Protein AF-0000000087084038 (afdb_homodimer)

pLDDT: mean 82.34, std 17.66, range [23.67, 96.62]

InterPro domains:
  IPR044835 Auxin response factor [PTHR31384] (13-79)
  IPR053793 PB1-like domain [PS51745] (11-79)

Nearest PDB structures (foldseek):
  4chk-assembly1_A  TM=6.988E-01  e=1.858E-04  Arabidopsis thaliana
  4chk-assembly6_B-4  TM=7.028E-01  e=2.473E-04  Arabidopsis thaliana
  1hbx-assembly1_A  TM=2.442E-01  e=6.371E+00  Homo sapiens
  4chk-assembly1_A  TM=7.014E-01  e=2.018E-04  Arabidopsis thaliana
  4chk-assembly6_B-4  TM=7.055E-01  e=3.119E-04  Arabidopsis thaliana

Radius of gyration: 18.16 Å; Cα contacts (8 Å, |Δi|>4): 209; chains: 2; bounding box: 24×53×46 Å

Organism: Hibiscus syriacus (NCBI:txid106335)

Foldseek 3Di:
DPPPQPPPPPPPDGDDDDDDDDDDDDDPVVDPDLVRVVQVVCVVVVNPPNQPPVPPDPDFDWDQDPVRDIGGRPPPVVD/DPVPQPPPPPPVDGDDDDDDDDDDDDDCVVDPDLVRVVQVVCVVVVNPPNQPPVPPDPDFDWDQDPVRDIGGRPPPVVD

Structure (mmCIF, N/CA/C/O backbone):
data_AF-0000000087084038-model_v1
#
loop_
_entity.id
_entity.type
_entity.pdbx_description
1 polymer 'PB1 domain-containing protein'
#
loop_
_atom_site.group_PDB
_atom_site.id
_atom_site.type_symbol
_atom_site.label_atom_id
_atom_site.label_alt_id
_atom_site.label_comp_id
_atom_site.label_asym_id
_atom_site.label_entity_id
_atom_site.label_seq_id
_atom_site.pdbx_PDB_ins_code
_atom_site.Cartn_x
_atom_site.Cartn_y
_atom_site.Cartn_z
_atom_site.occupancy
_atom_site.B_iso_or_equiv
_atom_site.auth_seq_id
_atom_site.auth_comp_id
_atom_site.auth_asym_id
_atom_site.auth_atom_id
_atom_site.pdbx_PDB_model_num
ATOM 1 N N . MET A 1 1 ? 9.117 -12.109 13.828 1 23.67 1 MET A N 1
ATOM 2 C CA . MET A 1 1 ? 8.828 -12.922 12.648 1 23.67 1 MET A CA 1
ATOM 3 C C . MET A 1 1 ? 8.711 -12.039 11.406 1 2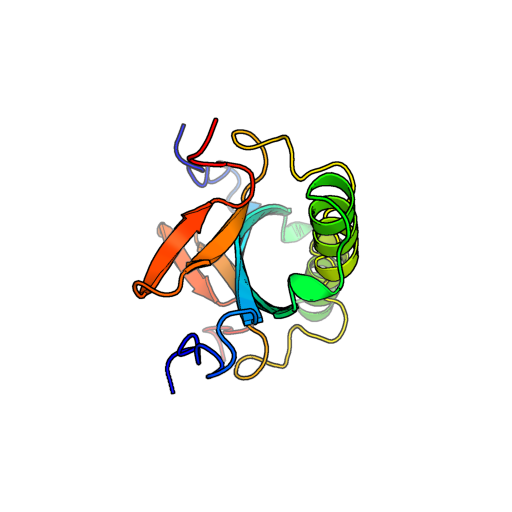3.67 1 MET A C 1
ATOM 5 O O . MET A 1 1 ? 7.914 -11.102 11.375 1 23.67 1 MET A O 1
ATOM 9 N N . ASP A 1 2 ? 9.773 -11.719 10.68 1 33.31 2 ASP A N 1
ATOM 10 C CA . ASP A 1 2 ? 9.898 -10.961 9.445 1 33.31 2 ASP A CA 1
ATOM 11 C C . ASP A 1 2 ? 8.82 -11.359 8.438 1 33.31 2 ASP A C 1
ATOM 13 O O . ASP A 1 2 ? 8.336 -12.492 8.461 1 33.31 2 ASP A O 1
ATOM 17 N N . PRO A 1 3 ? 7.922 -10.609 7.988 1 42.59 3 PRO A N 1
ATOM 18 C CA . PRO A 1 3 ? 6.984 -11.195 7.027 1 42.59 3 PRO A CA 1
ATOM 19 C C . PRO A 1 3 ? 7.625 -12.266 6.152 1 42.59 3 PRO A C 1
ATOM 21 O O . PRO A 1 3 ? 8.383 -11.953 5.234 1 42.59 3 PRO A O 1
ATOM 24 N N . THR A 1 4 ? 8.164 -13.328 6.73 1 39.97 4 THR A N 1
ATOM 25 C CA . THR A 1 4 ? 8.805 -14.508 6.168 1 39.97 4 THR A CA 1
ATOM 26 C C . THR A 1 4 ? 7.891 -15.188 5.148 1 39.97 4 THR A C 1
ATOM 28 O O . THR A 1 4 ? 6.719 -15.438 5.43 1 39.97 4 THR A O 1
ATOM 31 N N . ALA A 1 5 ? 8.07 -14.812 3.92 1 48.22 5 ALA A N 1
ATOM 32 C CA . ALA A 1 5 ? 7.48 -15.516 2.785 1 48.22 5 ALA A CA 1
ATOM 33 C C . ALA A 1 5 ? 7.379 -17.016 3.061 1 48.22 5 ALA A C 1
ATOM 35 O O . ALA A 1 5 ? 8.391 -17.719 3.088 1 48.22 5 ALA A O 1
ATOM 36 N N . THR A 1 6 ? 6.57 -17.422 4.023 1 47.94 6 THR A N 1
ATOM 37 C CA . THR A 1 6 ? 6.387 -18.859 4.184 1 47.94 6 THR A CA 1
ATOM 38 C C . THR A 1 6 ? 5.973 -19.5 2.863 1 47.94 6 THR A C 1
ATOM 40 O O . THR A 1 6 ? 4.949 -19.141 2.281 1 47.94 6 THR A O 1
ATOM 43 N N . ILE A 1 7 ? 6.891 -19.828 2.125 1 51.56 7 ILE A N 1
ATOM 44 C CA . ILE A 1 7 ? 6.66 -20.609 0.913 1 51.56 7 ILE A CA 1
ATOM 45 C C . ILE A 1 7 ? 5.906 -21.891 1.259 1 51.56 7 ILE A C 1
ATOM 47 O O . ILE A 1 7 ? 6.309 -22.625 2.158 1 51.56 7 ILE A O 1
ATOM 51 N N . SER A 1 8 ? 4.648 -21.812 1.032 1 56.44 8 SER A N 1
ATOM 52 C CA . SER A 1 8 ? 3.861 -23.031 1.174 1 56.44 8 SER A CA 1
ATOM 53 C C . SER A 1 8 ? 4.547 -24.219 0.495 1 56.44 8 SER A C 1
ATOM 55 O O . SER A 1 8 ? 5.273 -24.031 -0.487 1 56.44 8 SER A O 1
ATOM 57 N N . GLU A 1 9 ? 4.551 -25.375 1.167 1 60.34 9 GLU A N 1
ATOM 58 C CA . GLU A 1 9 ? 5.07 -26.672 0.72 1 60.34 9 GLU A CA 1
ATOM 59 C C . GLU A 1 9 ? 4.504 -27.047 -0.646 1 60.34 9 GLU A C 1
ATOM 61 O O . 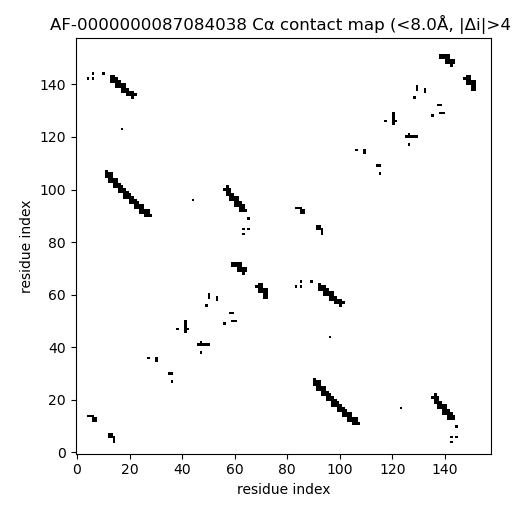GLU A 1 9 ? 5.148 -27.766 -1.414 1 60.34 9 GLU A O 1
ATOM 66 N N . ASN A 1 10 ? 3.281 -26.531 -0.833 1 69.88 10 ASN A N 1
ATOM 67 C CA . ASN A 1 10 ? 2.764 -26.828 -2.166 1 69.88 10 ASN A CA 1
ATOM 68 C C . ASN A 1 10 ? 3.443 -25.969 -3.23 1 69.88 10 ASN A C 1
ATOM 70 O O . ASN A 1 10 ? 3.525 -24.75 -3.092 1 69.88 10 ASN A O 1
ATOM 74 N N . ALA A 1 11 ? 4.059 -26.625 -4.102 1 79.12 11 ALA A N 1
ATOM 75 C CA . ALA A 1 11 ? 4.875 -26.031 -5.156 1 79.12 11 ALA A CA 1
ATOM 76 C C . ALA A 1 11 ? 4.051 -25.094 -6.027 1 79.12 11 ALA A C 1
ATOM 78 O O . ALA A 1 11 ? 4.594 -24.375 -6.875 1 79.12 11 ALA A O 1
ATOM 79 N N . ASN A 1 12 ? 2.721 -25.047 -5.637 1 89.62 12 ASN A N 1
ATOM 80 C CA . ASN A 1 12 ? 1.906 -24.219 -6.516 1 89.62 12 ASN A CA 1
ATOM 81 C C . ASN A 1 12 ? 1.435 -22.953 -5.809 1 89.62 12 ASN A C 1
ATOM 83 O O . ASN A 1 12 ? 0.702 -22.141 -6.391 1 89.62 12 ASN A O 1
ATOM 87 N N . ILE A 1 13 ? 1.735 -22.891 -4.562 1 93 13 ILE A N 1
ATOM 88 C CA . ILE A 1 13 ? 1.345 -21.703 -3.801 1 93 13 ILE A CA 1
ATOM 89 C C . ILE A 1 13 ? 2.473 -20.672 -3.824 1 93 13 ILE A C 1
ATOM 91 O O . ILE A 1 13 ? 3.613 -20.984 -3.477 1 93 13 ILE A O 1
ATOM 95 N N . TYR A 1 14 ? 2.111 -19.453 -4.305 1 92.31 14 TYR A N 1
ATOM 96 C CA . TYR A 1 14 ? 3.062 -18.359 -4.375 1 92.31 14 TYR A CA 1
ATOM 97 C C . TYR A 1 14 ? 2.637 -17.219 -3.459 1 92.31 14 TYR A C 1
ATOM 99 O O . TYR A 1 14 ? 1.447 -16.906 -3.357 1 92.31 14 TYR A O 1
ATOM 107 N N . GLN A 1 15 ? 3.643 -16.688 -2.709 1 94.81 15 GLN A N 1
ATOM 108 C CA . GLN A 1 15 ? 3.416 -15.461 -1.941 1 94.81 15 GLN A CA 1
ATOM 109 C C . GLN A 1 15 ? 3.611 -14.227 -2.809 1 94.81 15 GLN A C 1
ATOM 111 O O . GLN A 1 15 ? 4.703 -13.992 -3.332 1 94.81 15 GLN A O 1
ATOM 116 N N . VAL A 1 16 ? 2.545 -13.469 -2.965 1 95.19 16 VAL A N 1
ATOM 117 C CA . VAL A 1 16 ? 2.564 -12.25 -3.768 1 95.19 16 VAL A CA 1
ATOM 118 C C . VAL A 1 16 ? 2.488 -11.023 -2.854 1 95.19 16 VAL A C 1
ATOM 120 O O . VAL A 1 16 ? 1.711 -11.008 -1.896 1 95.19 16 VAL A O 1
ATOM 123 N N . TYR A 1 17 ? 3.33 -10.047 -3.117 1 95.25 17 TYR A N 1
ATOM 124 C CA . TYR A 1 17 ? 3.361 -8.828 -2.312 1 95.25 17 TYR A CA 1
ATOM 125 C C . TYR A 1 17 ? 3.16 -7.594 -3.182 1 95.25 17 TYR A C 1
ATOM 127 O O . TYR A 1 17 ? 3.721 -7.5 -4.277 1 95.25 17 TYR A O 1
ATOM 135 N N . LYS A 1 18 ? 2.357 -6.785 -2.756 1 93.81 18 LYS A N 1
ATOM 136 C CA . LYS A 1 18 ? 2.336 -5.418 -3.262 1 93.81 18 LYS A CA 1
ATOM 137 C C . LYS A 1 18 ? 3.262 -4.516 -2.449 1 93.81 18 LYS A C 1
ATOM 139 O O . LYS A 1 18 ? 3.002 -4.25 -1.273 1 93.81 18 LYS A O 1
ATOM 144 N N . ARG A 1 19 ? 4.332 -4.082 -3.068 1 93.5 19 ARG A N 1
ATOM 145 C CA . ARG A 1 19 ? 5.348 -3.289 -2.381 1 93.5 19 ARG A CA 1
ATOM 146 C C . ARG A 1 19 ? 5.5 -1.915 -3.027 1 93.5 19 ARG A C 1
ATOM 148 O O . ARG A 1 19 ? 5.414 -1.785 -4.25 1 93.5 19 ARG A O 1
ATOM 155 N N . GLY A 1 20 ? 5.781 -0.994 -2.168 1 92.69 20 GLY A N 1
ATOM 156 C CA . GLY A 1 20 ? 6.012 0.352 -2.668 1 92.69 20 GLY A CA 1
ATOM 157 C C . GLY A 1 20 ? 5.473 1.432 -1.749 1 92.69 20 GLY A C 1
ATOM 158 O O . GLY A 1 20 ? 5.316 1.209 -0.547 1 92.69 20 GLY A O 1
ATOM 159 N N . ALA A 1 21 ? 5.422 2.557 -2.25 1 93.44 21 ALA A N 1
ATOM 160 C CA . ALA A 1 21 ? 4.945 3.707 -1.486 1 93.44 21 ALA A CA 1
ATOM 161 C C . ALA A 1 21 ? 4.066 4.609 -2.346 1 93.44 21 ALA A C 1
ATOM 163 O O . ALA A 1 21 ? 4.359 4.836 -3.521 1 93.44 21 ALA A O 1
ATOM 164 N N . VAL A 1 22 ? 3.035 4.91 -1.788 1 92.62 22 VAL A N 1
ATOM 165 C CA . VAL A 1 22 ? 2.168 5.926 -2.375 1 92.62 22 VAL A CA 1
ATOM 166 C C . VAL A 1 22 ? 2.248 7.211 -1.552 1 92.62 22 VAL A C 1
ATOM 168 O O . VAL A 1 22 ? 2.146 7.176 -0.323 1 92.62 22 VAL A O 1
ATOM 171 N N . GLY A 1 23 ? 2.408 8.25 -2.303 1 93.12 23 GLY A N 1
ATOM 172 C CA . GLY A 1 23 ? 2.59 9.523 -1.63 1 93.12 23 GLY A CA 1
ATOM 173 C C . GLY A 1 23 ? 1.475 10.516 -1.917 1 93.12 23 GLY A C 1
ATOM 174 O O . GLY A 1 23 ? 0.84 10.453 -2.973 1 93.12 23 GLY A O 1
ATOM 175 N N . ARG A 1 24 ? 1.199 11.461 -0.938 1 95.25 24 ARG A N 1
ATOM 176 C CA . ARG A 1 24 ? 0.27 12.586 -1.048 1 95.25 24 ARG A CA 1
ATOM 177 C C . ARG A 1 24 ? 0.811 13.82 -0.335 1 95.25 24 ARG A C 1
ATOM 179 O O . ARG A 1 24 ? 1.471 13.703 0.7 1 95.25 24 ARG A O 1
ATOM 186 N N . SER A 1 25 ? 0.54 14.875 -0.947 1 94.69 25 SER A N 1
ATOM 187 C CA . SER A 1 25 ? 0.854 16.141 -0.295 1 94.69 25 SER A CA 1
ATOM 188 C C . SER A 1 25 ? -0.311 16.625 0.56 1 94.69 25 SER A C 1
ATOM 190 O O . SER A 1 25 ? -1.467 16.562 0.134 1 94.69 25 SER A O 1
ATOM 192 N N . ILE A 1 26 ? 0.033 17.094 1.761 1 95.06 26 ILE A N 1
ATOM 193 C CA . ILE A 1 26 ? -0.997 17.547 2.691 1 95.06 26 ILE A CA 1
ATOM 194 C C . ILE A 1 26 ? -0.668 18.953 3.182 1 95.06 26 ILE A C 1
ATOM 196 O O . ILE A 1 26 ? 0.471 19.25 3.557 1 95.06 26 ILE A O 1
ATOM 200 N N . ASP A 1 27 ? -1.563 19.766 3.078 1 94 27 ASP A N 1
ATOM 201 C CA . ASP A 1 27 ? -1.51 21.078 3.736 1 94 27 ASP A CA 1
ATOM 202 C C . ASP A 1 27 ? -2.123 21 5.133 1 94 27 ASP A C 1
ATOM 204 O O . ASP A 1 27 ? -3.346 20.938 5.277 1 94 27 ASP A O 1
ATOM 208 N N . ILE A 1 28 ? -1.303 21.141 6.117 1 91.62 28 ILE A N 1
ATOM 209 C CA . ILE A 1 28 ? -1.754 20.844 7.473 1 91.62 28 ILE A CA 1
ATOM 210 C C . ILE A 1 28 ? -2.611 22 7.992 1 91.62 28 ILE A C 1
ATOM 212 O O . ILE A 1 28 ? -3.311 21.859 9 1 91.62 28 ILE A O 1
ATOM 216 N N . THR A 1 29 ? -2.518 23.172 7.371 1 93.62 29 THR A N 1
ATOM 217 C CA . THR A 1 29 ? -3.303 24.328 7.816 1 93.62 29 THR A CA 1
ATOM 218 C C . THR A 1 29 ? -4.781 24.125 7.496 1 93.62 29 THR A C 1
ATOM 220 O O . THR A 1 29 ? -5.637 24.859 7.992 1 93.62 29 THR A O 1
ATOM 223 N N . ARG A 1 30 ? -5.074 23.203 6.758 1 95.62 30 ARG A N 1
ATOM 224 C CA . ARG A 1 30 ? -6.457 22.938 6.379 1 95.62 30 ARG A CA 1
ATOM 225 C C . ARG A 1 30 ? -7.203 22.234 7.512 1 95.62 30 ARG A C 1
ATOM 227 O O . ARG A 1 30 ? -8.43 22.078 7.457 1 95.62 30 ARG A O 1
ATOM 234 N N . TYR A 1 31 ? -6.516 21.797 8.461 1 94.62 31 TYR A N 1
ATOM 235 C CA . TYR A 1 31 ? -7.113 21.016 9.539 1 94.62 31 TYR A CA 1
ATOM 236 C C . TYR A 1 31 ? -7.121 21.797 10.844 1 94.62 31 TYR A C 1
ATOM 238 O O . TYR A 1 31 ? -6.145 22.469 11.18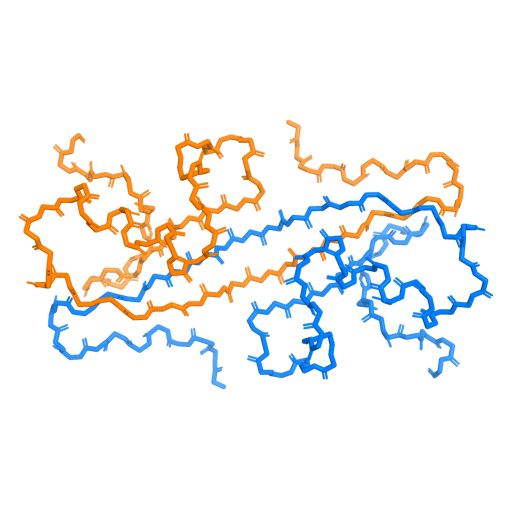 1 94.62 31 TYR A O 1
ATOM 246 N N . SER A 1 32 ? -8.211 21.578 11.531 1 94.88 32 SER A N 1
ATOM 247 C CA . SER A 1 32 ? -8.359 22.266 12.805 1 94.88 32 SER A CA 1
ATOM 248 C C . SER A 1 32 ? -7.699 21.484 13.938 1 94.88 32 SER A C 1
ATOM 250 O O . SER A 1 32 ? -7.355 22.062 14.977 1 94.88 32 SER A O 1
ATOM 252 N N . CYS A 1 33 ? -7.699 20.234 13.812 1 92 33 CYS A N 1
ATOM 253 C CA . CYS A 1 33 ? -7.055 19.375 14.797 1 92 33 CYS A CA 1
ATOM 254 C C . CYS A 1 33 ? -6.477 18.125 14.133 1 92 33 CYS A C 1
ATOM 256 O O . CYS A 1 33 ? -6.715 17.875 12.953 1 92 33 CYS A O 1
ATOM 258 N N . TYR A 1 34 ? -5.801 17.328 14.914 1 90.19 34 TYR A N 1
ATOM 259 C CA . TYR A 1 34 ? -5.07 16.156 14.445 1 90.19 34 TYR A CA 1
ATOM 260 C C . TYR A 1 34 ? -6.027 15.047 14.047 1 90.19 34 TYR A C 1
ATOM 262 O O . TYR A 1 34 ? -5.773 14.312 13.094 1 90.19 34 TYR A O 1
ATOM 270 N N . ASP A 1 35 ? -7.129 15.039 14.859 1 89.06 35 ASP A N 1
ATOM 271 C CA . ASP A 1 35 ? -8.125 14.023 14.539 1 89.06 35 ASP A CA 1
ATOM 272 C C . ASP A 1 35 ? -8.648 14.195 13.117 1 89.06 35 ASP A C 1
ATOM 274 O O . ASP A 1 35 ? -8.805 13.219 12.383 1 89.06 35 ASP A O 1
ATOM 278 N N . GLU A 1 36 ? -8.898 15.375 12.766 1 93.69 36 GLU A N 1
ATOM 279 C CA . GLU A 1 36 ? -9.359 15.688 11.422 1 93.69 36 GLU A CA 1
ATOM 280 C C . GLU A 1 36 ? -8.312 15.312 10.375 1 93.69 36 GLU A C 1
ATOM 282 O O . GLU A 1 36 ? -8.648 14.758 9.328 1 93.69 36 GLU A O 1
ATOM 287 N N . LEU A 1 37 ? -7.078 15.57 10.641 1 93.56 37 LEU A N 1
ATOM 288 C CA . LEU A 1 37 ? -5.969 15.227 9.75 1 93.56 37 LEU A CA 1
ATOM 289 C C . LEU A 1 37 ? -5.898 13.719 9.531 1 93.56 37 LEU A C 1
ATOM 291 O O . LEU A 1 37 ? -5.863 13.258 8.391 1 93.56 37 LEU A O 1
ATOM 295 N N . GLU A 1 38 ? -5.965 12.984 10.555 1 91.62 38 GLU A N 1
ATOM 296 C CA . GLU A 1 38 ? -5.879 11.531 10.477 1 91.62 38 GLU A CA 1
ATOM 297 C C . GLU A 1 38 ? -7.027 10.953 9.648 1 91.62 38 GLU A C 1
ATOM 299 O O . GLU A 1 38 ? -6.828 10.031 8.859 1 91.62 38 GLU A O 1
ATOM 304 N N . GLN A 1 39 ? -8.203 11.5 10 1 94.25 39 GLN A N 1
ATOM 305 C CA . GLN A 1 39 ? -9.367 11.023 9.266 1 94.25 39 GLN A CA 1
ATOM 306 C C . GLN A 1 39 ? -9.219 11.297 7.77 1 94.25 39 GLN A C 1
ATOM 308 O O . GLN A 1 39 ? -9.547 10.438 6.945 1 94.25 39 GLN A O 1
ATOM 313 N N . ASP A 1 40 ? -8.773 12.484 7.449 1 96.06 40 ASP A N 1
ATOM 314 C CA . ASP A 1 40 ? -8.594 12.82 6.043 1 96.06 40 ASP A CA 1
ATOM 315 C C . ASP A 1 40 ? -7.512 11.961 5.402 1 96.06 40 ASP A C 1
ATOM 317 O O . ASP A 1 40 ? -7.676 11.484 4.277 1 96.06 40 ASP A O 1
ATOM 321 N N . LEU A 1 41 ? -6.387 11.68 6.133 1 95.19 41 LEU A N 1
ATOM 322 C CA . LEU A 1 41 ? -5.332 10.805 5.637 1 95.19 41 LEU A CA 1
ATOM 323 C C . LEU A 1 41 ? -5.871 9.398 5.383 1 95.19 41 LEU A C 1
ATOM 325 O O . LEU A 1 41 ? -5.566 8.789 4.352 1 95.19 41 LEU A O 1
ATOM 329 N N . ALA A 1 42 ? -6.676 8.914 6.258 1 94.88 42 ALA A N 1
ATOM 330 C CA . ALA A 1 42 ? -7.262 7.586 6.113 1 94.88 42 ALA A CA 1
ATOM 331 C C . ALA A 1 42 ? -8.102 7.488 4.84 1 94.88 42 ALA A C 1
ATOM 333 O O . ALA A 1 42 ? -8.016 6.5 4.105 1 94.88 42 ALA A O 1
ATOM 334 N N . ARG A 1 43 ? -8.859 8.477 4.57 1 96.62 43 ARG A N 1
ATOM 335 C CA . ARG A 1 43 ? -9.695 8.516 3.377 1 96.62 43 ARG A CA 1
ATOM 336 C C . ARG A 1 43 ? -8.844 8.602 2.113 1 96.62 43 ARG A C 1
ATOM 338 O O . ARG A 1 43 ? -9.07 7.859 1.154 1 96.62 43 ARG A O 1
ATOM 345 N N . ARG A 1 44 ? -7.863 9.492 2.088 1 95.56 44 ARG A N 1
ATOM 346 C CA . ARG A 1 44 ? -7.059 9.75 0.9 1 95.56 44 ARG A CA 1
ATOM 347 C C . ARG A 1 44 ? -6.219 8.539 0.525 1 95.56 44 ARG A C 1
ATOM 349 O O . ARG A 1 44 ? -5.945 8.305 -0.654 1 95.56 44 ARG A O 1
ATOM 356 N N . PHE A 1 45 ? -5.828 7.715 1.469 1 94.06 45 PHE A N 1
ATOM 357 C CA . PHE A 1 45 ? -4.988 6.559 1.191 1 94.06 45 PHE A CA 1
ATOM 358 C C . PHE A 1 45 ? -5.82 5.281 1.146 1 94.06 45 PHE A C 1
ATOM 360 O O . PHE A 1 45 ? -5.301 4.203 0.844 1 94.06 45 PHE A O 1
ATOM 367 N N . GLY A 1 46 ? -7.047 5.359 1.511 1 91.25 46 GLY A N 1
ATOM 368 C CA . GLY A 1 46 ? -7.922 4.199 1.499 1 91.25 46 GLY A CA 1
ATOM 369 C C . GLY A 1 46 ? -7.68 3.256 2.66 1 91.25 46 GLY A C 1
ATOM 370 O O . GLY A 1 46 ? -7.738 2.035 2.496 1 91.25 46 GLY A O 1
ATOM 371 N N . ILE A 1 47 ? -7.355 3.748 3.844 1 92.06 47 ILE A N 1
ATOM 372 C CA . ILE A 1 47 ? -7.027 2.893 4.98 1 92.06 47 ILE A CA 1
ATOM 373 C C . ILE A 1 47 ? -7.945 3.217 6.152 1 92.06 47 ILE A C 1
ATOM 375 O O . ILE A 1 47 ? -7.535 3.131 7.312 1 92.06 47 ILE A O 1
ATOM 379 N N . GLU A 1 48 ? -9.039 3.637 5.867 1 91.31 48 GLU A N 1
ATOM 380 C CA . GLU A 1 48 ? -10.016 3.939 6.91 1 91.31 48 GLU A CA 1
ATOM 381 C C . GLU A 1 48 ? -10.164 2.775 7.887 1 91.31 48 GLU A C 1
ATOM 383 O O . GLU A 1 48 ? -10.305 1.624 7.473 1 91.31 48 GLU A O 1
ATOM 388 N N . GLY A 1 49 ? -10.039 3.014 9.211 1 86.19 49 GLY A N 1
ATOM 389 C CA . GLY A 1 49 ? -10.211 2.006 10.242 1 86.19 49 GLY A CA 1
ATOM 390 C C . GLY A 1 49 ? -8.961 1.179 10.484 1 86.19 49 GLY A C 1
ATOM 391 O O . GLY A 1 49 ? -8.945 0.306 11.352 1 86.19 49 GLY A O 1
ATOM 392 N N . GLN A 1 50 ? -7.898 1.519 9.695 1 87.25 50 GLN A N 1
ATOM 393 C CA . GLN A 1 50 ? -6.734 0.646 9.789 1 87.25 50 GLN A CA 1
ATOM 394 C C . GLN A 1 50 ? -5.531 1.395 10.352 1 87.25 50 GLN A C 1
ATOM 396 O O . GLN A 1 50 ? -4.504 0.786 10.664 1 87.25 50 GLN A O 1
ATOM 401 N N . LEU A 1 51 ? -5.543 2.693 10.539 1 81.69 51 LEU A N 1
ATOM 402 C CA . LEU A 1 51 ? -4.422 3.543 10.93 1 81.69 51 LEU A CA 1
ATOM 403 C C . LEU A 1 51 ? -3.916 3.18 12.32 1 81.69 51 LEU A C 1
ATOM 405 O O . LEU A 1 51 ? -2.73 3.342 12.617 1 81.69 51 LEU A O 1
ATOM 409 N N . GLU A 1 52 ? -4.676 2.549 13.133 1 74.88 52 GLU A N 1
ATOM 410 C CA . GLU A 1 52 ? -4.328 2.289 14.523 1 74.88 52 GLU A CA 1
ATOM 411 C C . GLU A 1 52 ? -3.682 0.916 14.688 1 74.88 52 GLU A C 1
ATOM 413 O O . GLU A 1 52 ? -3.197 0.574 15.766 1 74.88 52 GLU A O 1
ATOM 418 N N . ASP A 1 53 ? -3.584 0.149 13.711 1 74.5 53 ASP A N 1
ATOM 419 C CA . ASP A 1 53 ? -3.098 -1.225 13.805 1 74.5 53 ASP A CA 1
ATOM 420 C C . ASP A 1 53 ? -1.641 -1.325 13.367 1 74.5 53 ASP A C 1
ATOM 422 O O . ASP A 1 53 ? -1.342 -1.908 12.32 1 74.5 53 ASP A O 1
ATOM 426 N N . ARG A 1 54 ? -0.625 -0.712 14.062 1 64.81 54 ARG A N 1
ATOM 427 C CA . ARG A 1 54 ? 0.781 -0.6 13.688 1 64.81 54 ARG A CA 1
ATOM 428 C C . ARG A 1 54 ? 1.403 -1.977 13.484 1 64.81 54 ARG A C 1
ATOM 430 O O . ARG A 1 54 ? 2.213 -2.168 12.57 1 64.81 54 ARG A O 1
ATOM 437 N N . GLY A 1 55 ? 1.082 -3.01 14.242 1 67.25 55 GLY A N 1
ATOM 438 C CA . GLY A 1 55 ? 1.755 -4.297 14.203 1 67.25 55 GLY A CA 1
ATOM 439 C C . GLY A 1 55 ? 1.127 -5.27 13.227 1 67.25 55 GLY A C 1
ATOM 440 O O . GLY A 1 55 ? 1.784 -6.203 12.758 1 67.25 55 GLY A O 1
ATOM 441 N N . ARG A 1 56 ? 0.027 -4.988 12.883 1 71.38 56 ARG A N 1
ATOM 442 C CA . ARG A 1 56 ? -0.647 -6.047 12.133 1 71.38 56 ARG A CA 1
ATOM 443 C C . ARG A 1 56 ? -0.769 -5.68 10.656 1 71.38 56 ARG A C 1
ATOM 445 O O . ARG A 1 56 ? -0.754 -6.559 9.797 1 71.38 56 ARG A O 1
ATOM 452 N N . ILE A 1 57 ? -0.738 -4.379 10.406 1 78.75 57 ILE A N 1
ATOM 453 C CA . ILE A 1 57 ? -1.013 -4.031 9.016 1 78.75 57 ILE A CA 1
ATOM 454 C C . ILE A 1 57 ? 0.302 -3.869 8.258 1 78.75 57 ILE A C 1
ATOM 456 O O . ILE A 1 57 ? 1.274 -3.334 8.797 1 78.75 57 ILE A O 1
ATOM 460 N N . GLY A 1 58 ? 0.641 -4.504 7.219 1 84.19 58 GLY A N 1
ATOM 461 C CA . GLY A 1 58 ? 1.795 -4.602 6.34 1 84.19 58 GLY A CA 1
ATOM 462 C C . GLY A 1 58 ? 2.225 -3.262 5.77 1 84.19 58 GLY A C 1
ATOM 463 O O . GLY A 1 58 ? 2.984 -3.209 4.801 1 84.19 58 GLY A O 1
ATOM 464 N N . TRP A 1 59 ? 1.691 -2.197 6.414 1 92.25 59 TRP A N 1
ATOM 465 C CA . TRP A 1 59 ? 2.041 -0.871 5.918 1 92.25 59 TRP A CA 1
ATOM 466 C C . TRP A 1 59 ? 2.088 0.144 7.055 1 92.25 59 TRP A C 1
ATOM 468 O O . TRP A 1 59 ? 1.58 -0.116 8.148 1 92.25 59 TRP A O 1
ATOM 478 N N . LYS A 1 60 ? 2.738 1.282 6.863 1 90.88 60 LYS A N 1
ATOM 479 C CA . LYS A 1 60 ? 2.773 2.443 7.75 1 90.88 60 LYS A CA 1
ATOM 480 C C . LYS A 1 60 ? 2.596 3.738 6.965 1 90.88 60 LYS A C 1
ATOM 482 O O . LYS A 1 60 ? 2.875 3.787 5.766 1 90.88 60 LYS A O 1
ATOM 487 N N . LEU A 1 61 ? 2.074 4.75 7.648 1 92.69 61 LEU A N 1
ATOM 488 C CA . LEU A 1 61 ? 2.061 6.109 7.125 1 92.69 61 LEU A CA 1
ATOM 489 C C . LEU A 1 61 ? 3.215 6.926 7.695 1 92.69 61 LEU A C 1
ATOM 491 O O . LEU A 1 61 ? 3.42 6.953 8.914 1 92.69 61 LEU A O 1
ATOM 495 N N . VAL A 1 62 ? 4.055 7.445 6.77 1 93.75 62 VAL A N 1
ATOM 496 C CA . VAL A 1 62 ? 5.203 8.234 7.203 1 93.75 62 VAL A CA 1
ATOM 497 C C . VAL A 1 62 ? 5.168 9.602 6.523 1 93.75 62 VAL A C 1
ATOM 499 O O . VAL A 1 62 ? 4.488 9.789 5.512 1 93.75 62 VAL A O 1
ATOM 502 N N . TYR A 1 63 ? 5.797 10.594 7.102 1 93.81 63 TYR A N 1
ATOM 503 C CA . TYR A 1 63 ? 5.922 11.906 6.473 1 93.81 63 TYR A CA 1
ATOM 504 C C . TYR A 1 63 ? 7.34 12.445 6.613 1 93.81 63 TYR A C 1
ATOM 506 O O . TYR A 1 63 ? 8.086 12.023 7.504 1 93.81 63 TYR A O 1
ATOM 514 N N . VAL A 1 64 ? 7.66 13.203 5.711 1 92.06 64 VAL A N 1
ATOM 515 C CA . VAL A 1 64 ? 8.945 13.898 5.727 1 92.06 64 VAL A CA 1
ATOM 516 C C . VAL A 1 64 ? 8.766 15.281 6.352 1 92.06 64 VAL A C 1
ATOM 518 O O . VAL A 1 64 ? 8 16.109 5.848 1 92.06 64 VAL A O 1
ATOM 521 N N . ASP A 1 65 ? 9.578 15.523 7.43 1 86.81 65 ASP A N 1
ATOM 522 C CA . ASP A 1 65 ? 9.398 16.781 8.141 1 86.81 65 ASP A CA 1
ATOM 523 C C . ASP A 1 65 ? 10.344 17.859 7.598 1 86.81 65 ASP A C 1
ATOM 525 O O . ASP A 1 65 ? 11.016 17.641 6.586 1 86.81 65 ASP A O 1
ATOM 529 N N . HIS A 1 66 ? 10.281 19.109 8.094 1 84.81 66 HIS A N 1
ATOM 530 C CA . HIS A 1 66 ? 11.055 20.266 7.652 1 84.81 66 HIS A CA 1
ATOM 531 C C . HIS A 1 66 ? 12.555 20.016 7.797 1 84.81 66 HIS A C 1
ATOM 533 O O . HIS A 1 66 ? 13.367 20.703 7.184 1 84.81 66 HIS A O 1
ATOM 539 N N . GLU A 1 67 ? 12.922 19.078 8.688 1 87.19 67 GLU A N 1
ATOM 540 C CA . GLU A 1 67 ? 14.328 18.734 8.898 1 87.19 67 GLU A CA 1
ATOM 541 C C . GLU A 1 67 ? 14.773 17.609 7.957 1 87.19 67 GLU A C 1
ATOM 543 O O . GLU A 1 67 ? 15.883 17.094 8.078 1 87.19 67 GLU A O 1
ATOM 548 N N . ASN A 1 68 ? 13.844 17.172 7.059 1 88.06 68 ASN A N 1
ATOM 549 C CA . ASN A 1 68 ? 14.086 16.125 6.078 1 88.06 68 ASN A CA 1
ATOM 550 C C . ASN A 1 68 ? 14.172 14.742 6.742 1 88.06 68 ASN A C 1
ATOM 552 O O . ASN A 1 68 ? 14.797 13.828 6.207 1 88.06 68 ASN A O 1
ATOM 556 N N . ASP A 1 69 ? 13.727 14.641 7.977 1 91.12 69 ASP A N 1
ATOM 557 C CA . ASP A 1 69 ? 13.586 13.344 8.633 1 91.12 69 ASP A CA 1
ATOM 558 C C . ASP A 1 69 ? 12.258 12.695 8.281 1 91.12 69 ASP A C 1
ATOM 560 O O . ASP A 1 69 ? 11.258 13.383 8.062 1 91.12 69 ASP A O 1
ATOM 564 N N . VAL A 1 70 ? 12.289 11.367 8.125 1 92.56 70 VAL A N 1
ATOM 565 C CA . VAL A 1 70 ? 11.07 10.586 7.91 1 92.56 70 VAL A CA 1
ATOM 566 C C . VAL A 1 70 ? 10.469 10.18 9.258 1 92.56 70 VAL A C 1
ATOM 568 O O . VAL A 1 70 ? 11.125 9.516 10.062 1 92.56 70 VAL A O 1
ATOM 571 N N . LEU A 1 71 ? 9.234 10.562 9.555 1 92.5 71 LEU A N 1
ATOM 572 C CA . LEU A 1 71 ? 8.562 10.297 10.82 1 92.5 71 LEU A CA 1
ATOM 573 C C . LEU A 1 71 ? 7.273 9.516 10.602 1 92.5 71 LEU A C 1
ATOM 575 O O . LEU A 1 71 ? 6.711 9.539 9.5 1 92.5 71 LEU A O 1
ATOM 579 N N . LEU A 1 72 ? 6.844 8.805 11.586 1 91.31 72 LEU A N 1
ATOM 580 C CA . LEU A 1 72 ? 5.602 8.047 11.539 1 91.31 72 LEU A CA 1
ATOM 581 C C . LEU A 1 72 ? 4.41 8.93 11.883 1 91.31 72 LEU A C 1
ATOM 583 O O . LEU A 1 72 ? 4.453 9.688 12.852 1 91.31 72 LEU A O 1
ATOM 587 N N . VAL A 1 73 ? 3.461 8.805 10.953 1 90.75 73 VAL A N 1
ATOM 588 C CA . VAL A 1 73 ? 2.219 9.484 11.297 1 90.75 73 VAL A CA 1
ATOM 589 C C . VAL A 1 73 ? 1.632 8.883 12.57 1 90.75 73 VAL A C 1
ATOM 591 O O . VAL A 1 73 ? 1.556 7.664 12.711 1 90.75 73 VAL A O 1
ATOM 594 N N . GLY A 1 74 ? 1.158 9.68 13.477 1 82.44 74 GLY A N 1
ATOM 595 C CA . GLY A 1 74 ? 0.61 9.242 14.75 1 82.44 74 GLY A CA 1
ATOM 596 C C . GLY A 1 74 ? 1.623 9.281 15.883 1 82.44 74 GLY A C 1
ATOM 597 O O . GLY A 1 74 ? 1.26 9.156 17.047 1 82.44 74 GLY A O 1
ATOM 598 N N . ASP A 1 75 ? 2.871 9.195 15.516 1 73.56 75 ASP A N 1
ATOM 599 C CA . ASP A 1 75 ? 3.871 9.281 16.578 1 73.56 75 ASP A CA 1
ATOM 600 C C . ASP A 1 75 ? 4.102 10.727 17 1 73.56 75 ASP A C 1
ATOM 602 O O . ASP A 1 75 ? 4.477 11.57 16.172 1 73.56 75 ASP A O 1
ATOM 606 N N . ASN A 1 76 ? 3.078 11.383 17.438 1 58.94 76 ASN A N 1
ATOM 607 C CA . ASN A 1 76 ? 3.254 12.758 17.891 1 58.94 76 ASN A CA 1
ATOM 608 C C . ASN A 1 76 ? 4.434 12.883 18.859 1 58.94 76 ASN A C 1
ATOM 610 O O . ASN A 1 76 ? 4.402 12.328 19.953 1 58.94 76 ASN A O 1
ATOM 614 N N . PRO A 1 77 ? 5.52 13.453 18.281 1 52.75 77 PRO A N 1
ATOM 615 C CA . PRO A 1 77 ? 6.59 13.625 19.266 1 52.75 77 PRO A CA 1
ATOM 616 C C . PRO A 1 77 ? 6.137 14.406 20.5 1 52.75 77 PRO A C 1
ATOM 618 O O . PRO A 1 77 ? 6.859 14.469 21.5 1 52.75 77 PRO A O 1
ATOM 621 N N . TRP A 1 78 ? 5.16 15.219 20.328 1 46.81 78 TRP A N 1
ATOM 622 C CA . TRP A 1 78 ? 4.859 15.961 21.547 1 46.81 78 TRP A CA 1
ATOM 623 C C . TRP A 1 78 ? 4.266 15.039 22.609 1 46.81 78 TRP A C 1
ATOM 625 O O . TRP A 1 78 ? 4.094 15.445 23.766 1 46.81 78 TRP A O 1
ATOM 635 N N . GLU A 1 79 ? 3.771 13.922 22.141 1 41.22 79 GLU A N 1
ATOM 636 C CA . GLU A 1 79 ? 3.381 13.086 23.266 1 41.22 79 GLU A CA 1
ATOM 637 C C . GLU A 1 79 ? 4.566 12.281 23.797 1 41.22 79 GLU A C 1
ATOM 639 O O . GLU A 1 79 ? 5.516 12.008 23.062 1 41.22 79 GLU A O 1
ATOM 644 N N . MET B 1 1 ? 13.711 10.703 -11.812 1 24.17 1 MET B N 1
ATOM 645 C CA . MET B 1 1 ? 13.25 11.531 -10.703 1 24.17 1 MET B CA 1
ATOM 646 C C . MET B 1 1 ? 12.797 10.672 -9.531 1 24.17 1 MET B C 1
ATOM 648 O O . MET B 1 1 ? 11.938 9.805 -9.688 1 24.17 1 MET B O 1
ATOM 652 N N . ASP B 1 2 ? 13.625 10.281 -8.586 1 33.53 2 ASP B N 1
ATOM 653 C CA . ASP B 1 2 ? 13.391 9.539 -7.355 1 33.53 2 ASP B CA 1
ATOM 654 C C . ASP B 1 2 ? 12.156 10.055 -6.625 1 33.53 2 ASP B C 1
ATOM 656 O O . ASP B 1 2 ? 11.797 11.234 -6.758 1 33.53 2 ASP B O 1
ATOM 660 N N . PRO B 1 3 ? 11.125 9.406 -6.398 1 42.91 3 PRO B N 1
ATOM 661 C CA . PRO B 1 3 ? 10.047 10.086 -5.672 1 42.91 3 PRO B CA 1
ATOM 662 C C . PRO B 1 3 ? 10.57 11.102 -4.656 1 42.91 3 PRO B C 1
ATOM 664 O O . PRO B 1 3 ? 11 10.719 -3.564 1 42.91 3 PRO B O 1
ATOM 667 N N . THR B 1 4 ? 11.391 12.055 -5.078 1 40.22 4 THR B N 1
ATOM 668 C CA . THR B 1 4 ? 11.984 13.172 -4.352 1 40.22 4 THR B CA 1
ATOM 669 C C . THR B 1 4 ? 10.906 13.977 -3.625 1 40.22 4 THR B C 1
ATOM 671 O O . THR B 1 4 ? 9.898 14.359 -4.223 1 40.22 4 THR B O 1
ATOM 674 N N . ALA B 1 5 ? 10.688 13.602 -2.412 1 48.75 5 ALA B N 1
ATOM 675 C CA . ALA B 1 5 ? 9.883 14.391 -1.487 1 48.75 5 ALA B CA 1
ATOM 676 C C . ALA B 1 5 ? 10.062 15.883 -1.747 1 48.75 5 ALA B C 1
ATOM 678 O O . ALA B 1 5 ? 11.125 16.453 -1.468 1 48.75 5 ALA B O 1
ATOM 679 N N . THR B 1 6 ? 9.633 16.359 -2.875 1 48.44 6 THR B N 1
ATOM 680 C CA . THR B 1 6 ? 9.695 17.812 -3.041 1 48.44 6 THR B CA 1
ATOM 681 C C . THR B 1 6 ? 9 18.516 -1.882 1 48.44 6 THR B C 1
ATOM 683 O O . THR B 1 6 ? 7.812 18.297 -1.632 1 48.44 6 THR B O 1
ATOM 686 N N . ILE B 1 7 ? 9.688 18.703 -0.899 1 52.19 7 ILE B N 1
ATOM 687 C CA . ILE B 1 7 ? 9.203 19.531 0.21 1 52.19 7 ILE B CA 1
ATOM 688 C C . ILE B 1 7 ? 8.773 20.891 -0.304 1 52.19 7 ILE B C 1
ATOM 690 O O . ILE B 1 7 ? 9.531 21.562 -1.02 1 52.19 7 ILE B O 1
ATOM 694 N N . SER B 1 8 ? 7.508 20.984 -0.464 1 57.31 8 SER B N 1
ATOM 695 C CA . SER B 1 8 ? 6.973 22.297 -0.793 1 57.31 8 SER B CA 1
ATOM 696 C C . SER B 1 8 ? 7.574 23.375 0.102 1 57.31 8 SER B C 1
ATOM 698 O O . SER B 1 8 ? 7.93 23.109 1.251 1 57.31 8 SER B O 1
ATOM 700 N N . GLU B 1 9 ? 7.914 24.516 -0.5 1 61.44 9 GLU B N 1
ATOM 701 C CA . GLU B 1 9 ? 8.43 25.719 0.141 1 61.44 9 GLU B CA 1
ATOM 702 C C . GLU B 1 9 ? 7.523 26.172 1.282 1 61.44 9 GLU B C 1
ATOM 704 O O . GLU B 1 9 ? 7.984 26.797 2.238 1 61.44 9 GLU B O 1
ATOM 709 N N . ASN B 1 10 ? 6.266 25.781 1.106 1 72.06 10 ASN B N 1
ATOM 710 C CA . ASN B 1 10 ? 5.391 26.125 2.221 1 72.06 10 ASN B CA 1
ATOM 711 C C . ASN B 1 10 ? 5.617 25.203 3.416 1 72.06 10 ASN B C 1
ATOM 713 O O . ASN B 1 10 ? 5.594 23.984 3.275 1 72.06 10 ASN B O 1
ATOM 717 N N . ALA B 1 11 ? 6 25.812 4.461 1 80.62 11 ALA B N 1
ATOM 718 C CA . ALA B 1 11 ? 6.375 25.125 5.695 1 80.62 11 ALA B CA 1
ATOM 719 C C . ALA B 1 11 ? 5.215 24.297 6.234 1 80.62 11 ALA B C 1
ATOM 721 O O . ALA B 1 11 ? 5.387 23.516 7.176 1 80.62 11 ALA B O 1
ATOM 722 N N . ASN B 1 12 ? 4.094 24.438 5.492 1 90 12 ASN B N 1
ATOM 723 C CA . ASN B 1 12 ? 2.947 23.734 6.047 1 90 12 ASN B CA 1
ATOM 724 C C . ASN B 1 12 ? 2.574 22.516 5.199 1 90 12 ASN B C 1
ATOM 726 O O . ASN B 1 12 ? 1.615 21.812 5.512 1 90 12 ASN B O 1
ATOM 730 N N . ILE B 1 13 ? 3.232 22.391 4.102 1 93.31 13 ILE B N 1
ATOM 731 C CA . ILE B 1 13 ? 2.955 21.266 3.23 1 93.31 13 ILE B CA 1
ATOM 732 C C . ILE B 1 13 ? 3.887 20.094 3.582 1 93.31 13 ILE B C 1
ATOM 734 O O . ILE B 1 13 ? 5.109 20.266 3.602 1 93.31 13 ILE B O 1
ATOM 738 N N . TYR B 1 14 ? 3.238 18.953 3.91 1 92.31 14 TYR B N 1
ATOM 739 C CA . TYR B 1 14 ? 3.98 17.75 4.246 1 92.31 14 TYR B CA 1
ATOM 740 C C . TYR B 1 14 ? 3.717 16.641 3.23 1 92.31 14 TYR B C 1
ATOM 742 O O . TYR B 1 14 ? 2.586 16.484 2.768 1 92.31 14 TYR B O 1
ATOM 750 N N . GLN B 1 15 ? 4.832 15.961 2.805 1 95 15 GLN B N 1
ATOM 751 C CA . GLN B 1 15 ? 4.703 14.758 1.984 1 95 15 GLN B CA 1
ATOM 752 C C . GLN B 1 15 ? 4.469 13.523 2.848 1 95 15 GLN B C 1
ATOM 754 O O . GLN B 1 15 ? 5.312 13.172 3.676 1 95 15 GLN B O 1
ATOM 759 N N . VAL B 1 16 ? 3.328 12.922 2.664 1 95.25 16 VAL B N 1
ATOM 760 C CA . VAL B 1 16 ? 2.951 11.727 3.408 1 95.25 16 VAL B CA 1
ATOM 761 C C . VAL B 1 16 ? 3.018 10.508 2.492 1 95.25 16 VAL B C 1
ATOM 763 O O . VAL B 1 16 ? 2.578 10.562 1.341 1 95.25 16 VAL B O 1
ATOM 766 N N . TYR B 1 17 ? 3.611 9.43 2.986 1 95.5 17 TYR B N 1
ATOM 767 C CA . TYR B 1 17 ? 3.744 8.203 2.207 1 95.5 17 TYR B CA 1
ATOM 768 C C . TYR B 1 17 ? 3.133 7.02 2.943 1 95.5 17 TYR B C 1
ATOM 770 O O . TYR B 1 17 ? 3.307 6.879 4.156 1 95.5 17 TYR B O 1
ATOM 778 N N . LYS B 1 18 ? 2.402 6.316 2.262 1 93.88 18 LYS B N 1
ATOM 779 C CA . LYS B 1 18 ? 2.055 4.969 2.707 1 93.88 18 LYS B CA 1
ATOM 780 C C . LYS B 1 18 ? 3.064 3.943 2.199 1 93.88 18 LYS B C 1
ATOM 782 O O . LYS B 1 18 ? 3.145 3.688 0.996 1 93.88 18 LYS B O 1
ATOM 787 N N . ARG B 1 19 ? 3.832 3.387 3.119 1 93.62 19 ARG B N 1
ATOM 788 C CA . ARG B 1 19 ? 4.898 2.457 2.764 1 93.62 19 ARG B CA 1
ATOM 789 C C . ARG B 1 19 ? 4.664 1.089 3.395 1 93.62 19 ARG B C 1
ATOM 791 O O . ARG B 1 19 ? 4.18 0.996 4.523 1 93.62 19 ARG B O 1
ATOM 798 N N . GLY B 1 20 ? 5.082 0.119 2.652 1 92.75 20 GLY B N 1
ATOM 799 C CA . GLY B 1 20 ? 4.977 -1.233 3.176 1 92.75 20 GLY B CA 1
ATOM 800 C C . GLY B 1 20 ? 4.629 -2.258 2.115 1 92.75 20 GLY B C 1
ATOM 801 O O . GLY B 1 20 ? 4.887 -2.047 0.928 1 92.75 20 GLY B O 1
ATOM 802 N N . ALA B 1 21 ? 4.285 -3.354 2.545 1 93.31 21 ALA B N 1
ATOM 803 C CA . ALA B 1 21 ? 3.936 -4.453 1.65 1 93.31 21 ALA B CA 1
ATOM 804 C C . ALA B 1 21 ? 2.734 -5.23 2.182 1 93.31 21 ALA B C 1
ATOM 806 O O . ALA B 1 21 ? 2.629 -5.477 3.385 1 93.31 21 ALA B O 1
ATOM 807 N N . VAL B 1 22 ? 1.884 -5.395 1.339 1 92.5 22 VAL B N 1
ATOM 808 C CA . VAL B 1 22 ? 0.76 -6.285 1.612 1 92.5 22 VAL B CA 1
ATOM 809 C C . VAL B 1 22 ? 0.925 -7.582 0.825 1 92.5 22 VAL B C 1
ATOM 811 O O . VAL B 1 22 ? 1.209 -7.559 -0.375 1 92.5 22 VAL B O 1
ATOM 814 N N . GLY B 1 23 ? 0.729 -8.625 1.56 1 93.06 23 GLY B N 1
ATOM 815 C CA . GLY B 1 23 ? 0.946 -9.922 0.944 1 93.06 23 GLY B CA 1
ATOM 816 C C . GLY B 1 23 ? -0.314 -10.766 0.866 1 93.06 23 GLY B C 1
ATOM 817 O O . GLY B 1 23 ? -1.225 -10.609 1.681 1 93.06 23 GLY B O 1
ATOM 818 N N . ARG B 1 24 ? -0.396 -11.695 -0.151 1 95.19 24 ARG B N 1
ATOM 819 C CA . ARG B 1 24 ? -1.447 -12.688 -0.347 1 95.19 24 ARG B CA 1
ATOM 820 C C . ARG B 1 24 ? -0.8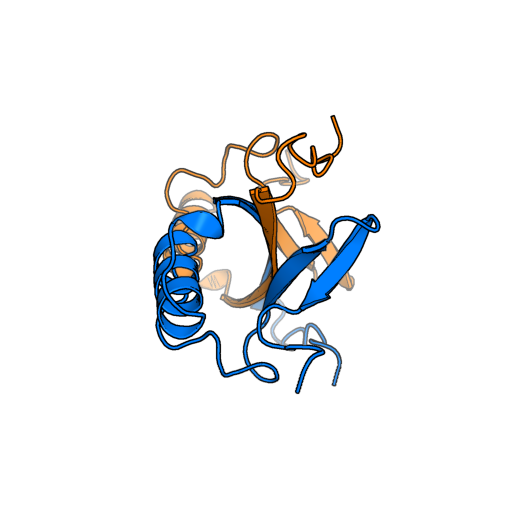73 -14 -0.882 1 95.19 24 ARG B C 1
ATOM 822 O O . ARG B 1 24 ? 0.079 -13.992 -1.666 1 95.19 24 ARG B O 1
ATOM 829 N N . SER B 1 25 ? -1.432 -15 -0.418 1 94.56 25 SER B N 1
ATOM 830 C CA . SER B 1 25 ? -1.097 -16.312 -0.965 1 94.56 25 SER B CA 1
ATOM 831 C C . SER B 1 25 ? -1.989 -16.656 -2.152 1 94.56 25 SER B C 1
ATOM 833 O O . SER B 1 25 ? -3.201 -16.453 -2.107 1 94.56 25 SER B O 1
ATOM 835 N N . ILE B 1 26 ? -1.367 -17.188 -3.197 1 95 26 ILE B N 1
ATOM 836 C CA . ILE B 1 26 ? -2.104 -17.531 -4.41 1 95 26 ILE B CA 1
ATOM 837 C C . ILE B 1 26 ? -1.819 -18.969 -4.805 1 95 26 ILE B C 1
ATOM 839 O O . ILE B 1 26 ? -0.664 -19.406 -4.82 1 95 26 ILE B O 1
ATOM 843 N N . ASP B 1 27 ? -2.803 -19.656 -4.984 1 93.75 27 ASP B N 1
ATOM 844 C CA . ASP B 1 27 ? -2.713 -20.969 -5.617 1 93.75 27 ASP B CA 1
ATOM 845 C C . ASP B 1 27 ? -2.854 -20.859 -7.133 1 93.75 27 ASP B C 1
ATOM 847 O O . ASP B 1 27 ? -3.953 -20.656 -7.645 1 93.75 27 ASP B O 1
ATOM 851 N N . ILE B 1 28 ? -1.779 -21.109 -7.824 1 91.5 28 ILE B N 1
ATOM 852 C CA . ILE B 1 28 ? -1.755 -20.797 -9.25 1 91.5 28 ILE B CA 1
ATOM 853 C C . ILE B 1 28 ? -2.547 -21.859 -10.023 1 91.5 28 ILE B C 1
ATOM 855 O O . ILE B 1 28 ? -2.885 -21.656 -11.188 1 91.5 28 ILE B O 1
ATOM 859 N N . THR B 1 29 ? -2.797 -23.016 -9.414 1 93.44 29 THR B N 1
ATOM 860 C CA . THR B 1 29 ? -3.543 -24.062 -10.094 1 93.44 29 THR B CA 1
ATOM 861 C C . THR B 1 29 ? -5.008 -23.688 -10.25 1 93.44 29 THR B C 1
ATOM 863 O O . THR B 1 29 ? -5.754 -24.328 -10.992 1 93.44 29 THR B O 1
ATOM 866 N N . ARG B 1 30 ? -5.414 -22.719 -9.625 1 95.5 30 ARG B N 1
ATOM 867 C CA . ARG B 1 30 ? -6.801 -22.281 -9.688 1 95.5 30 ARG B CA 1
ATOM 868 C C . ARG B 1 30 ? -7.07 -21.516 -10.977 1 95.5 30 ARG B C 1
ATOM 870 O O . ARG B 1 30 ? -8.219 -21.203 -11.297 1 95.5 30 ARG B O 1
ATOM 877 N N . TYR B 1 31 ? -6.062 -21.188 -11.664 1 94.38 31 TYR B N 1
ATOM 878 C CA . TYR B 1 31 ? -6.203 -20.344 -12.852 1 94.38 31 TYR B CA 1
ATOM 879 C C . TYR B 1 31 ? -5.91 -21.141 -14.117 1 94.38 31 TYR B C 1
ATOM 881 O O . TYR B 1 31 ? -4.973 -21.953 -14.148 1 94.38 31 TYR B O 1
ATOM 889 N N . SER B 1 32 ? -6.711 -20.828 -15.094 1 94.94 32 SER B N 1
ATOM 890 C CA . SER B 1 32 ? -6.551 -21.516 -16.375 1 94.94 32 SER B CA 1
ATOM 891 C C . SER B 1 32 ? -5.477 -20.859 -17.219 1 94.94 32 SER B C 1
ATOM 893 O O . SER B 1 32 ? -4.895 -21.5 -18.109 1 94.94 32 SER B O 1
ATOM 895 N N . CYS B 1 33 ? -5.348 -19.594 -17.094 1 91.88 33 CYS B N 1
ATOM 896 C CA . CYS B 1 33 ? -4.324 -18.844 -17.812 1 91.88 33 CYS B CA 1
ATOM 897 C C . CYS B 1 33 ? -3.826 -17.672 -16.984 1 91.88 33 CYS B C 1
ATOM 899 O O . CYS B 1 33 ? -4.387 -17.359 -15.93 1 91.88 33 CYS B O 1
ATOM 901 N N . TYR B 1 34 ? -2.838 -16.984 -17.5 1 90 34 TYR B N 1
ATOM 902 C CA . TYR B 1 34 ? -2.148 -15.906 -16.797 1 90 34 TYR B CA 1
ATOM 903 C C . TYR B 1 34 ? -3.033 -14.672 -16.703 1 90 34 TYR B C 1
ATOM 905 O O . TYR B 1 34 ? -3 -13.953 -15.703 1 90 34 TYR B O 1
ATOM 913 N N . ASP B 1 35 ? -3.818 -14.523 -17.828 1 88.94 35 ASP B N 1
ATOM 914 C CA . ASP B 1 35 ? -4.727 -13.383 -17.812 1 88.94 35 ASP B CA 1
ATOM 915 C C . ASP B 1 35 ? -5.684 -13.461 -16.625 1 88.94 35 ASP B C 1
ATOM 917 O O . ASP B 1 35 ? -5.941 -12.453 -15.961 1 88.94 35 ASP B O 1
ATOM 921 N N . GLU B 1 36 ? -6.176 -14.602 -16.391 1 93.62 36 GLU B N 1
ATOM 922 C CA . GLU B 1 36 ? -7.07 -14.82 -15.258 1 93.62 36 GLU B CA 1
ATOM 923 C C . GLU B 1 36 ? -6.359 -14.562 -13.93 1 93.62 36 GLU B C 1
ATOM 925 O O . GLU B 1 36 ? -6.922 -13.938 -13.031 1 93.62 36 GLU B O 1
ATOM 930 N N . LEU B 1 37 ? -5.152 -14.961 -13.805 1 93.5 37 LEU B N 1
ATOM 931 C CA . LEU B 1 37 ? -4.344 -14.742 -12.617 1 93.5 37 LEU B CA 1
ATOM 932 C C . LEU B 1 37 ? -4.148 -13.25 -12.352 1 93.5 37 LEU B C 1
ATOM 934 O O . LEU B 1 37 ? -4.406 -12.773 -11.25 1 93.5 37 LEU B O 1
ATOM 938 N N . GLU B 1 38 ? -3.787 -12.547 -13.336 1 91.44 38 GLU B N 1
ATOM 939 C CA . GLU B 1 38 ? -3.545 -11.109 -13.203 1 91.44 38 GLU B CA 1
ATOM 940 C C . GLU B 1 38 ? -4.809 -10.375 -12.773 1 91.44 38 GLU B C 1
ATOM 942 O O . GLU B 1 38 ? -4.754 -9.469 -11.938 1 91.44 38 GLU B O 1
ATOM 947 N N . GLN B 1 39 ? -5.891 -10.781 -13.477 1 94.12 39 GLN B N 1
ATOM 948 C CA . GLN B 1 39 ? -7.156 -10.148 -13.125 1 94.12 39 GLN B CA 1
ATOM 949 C C . GLN B 1 39 ? -7.516 -10.398 -11.664 1 94.12 39 GLN B C 1
ATOM 951 O O . GLN B 1 39 ? -7.961 -9.484 -10.969 1 94.12 39 GLN B O 1
ATOM 956 N N . ASP B 1 40 ? -7.336 -11.625 -11.242 1 96 40 ASP B N 1
ATOM 957 C CA . ASP B 1 40 ? -7.648 -11.953 -9.852 1 96 40 ASP B CA 1
ATOM 958 C C . ASP B 1 40 ? -6.719 -11.227 -8.891 1 96 40 ASP B C 1
ATOM 960 O O . ASP B 1 40 ? -7.16 -10.703 -7.867 1 96 40 ASP B O 1
ATOM 964 N N . LEU B 1 41 ? -5.402 -11.109 -9.234 1 95.12 41 LEU B N 1
ATOM 965 C CA . LEU B 1 41 ? -4.449 -10.367 -8.414 1 95.12 41 LEU B CA 1
ATOM 966 C C . LEU B 1 41 ? -4.855 -8.898 -8.312 1 95.12 41 LEU B C 1
ATOM 968 O O . LEU B 1 41 ? -4.809 -8.312 -7.23 1 95.12 41 LEU B O 1
ATOM 972 N N . ALA B 1 42 ? -5.277 -8.328 -9.398 1 94.81 42 ALA B N 1
ATOM 973 C CA . ALA B 1 42 ? -5.703 -6.934 -9.414 1 94.81 42 ALA B CA 1
ATOM 974 C C . ALA B 1 42 ? -6.875 -6.703 -8.469 1 94.81 42 ALA B C 1
ATOM 976 O O . ALA B 1 42 ? -6.898 -5.719 -7.727 1 94.81 42 ALA B O 1
ATOM 977 N N . ARG B 1 43 ? -7.809 -7.574 -8.445 1 96.5 43 ARG B N 1
ATOM 978 C CA . ARG B 1 43 ? -8.969 -7.48 -7.57 1 96.5 43 ARG B CA 1
ATOM 979 C C . ARG B 1 43 ? -8.57 -7.648 -6.109 1 96.5 43 ARG B C 1
ATOM 981 O O . ARG B 1 43 ? -8.984 -6.863 -5.254 1 96.5 43 ARG B O 1
ATOM 988 N N .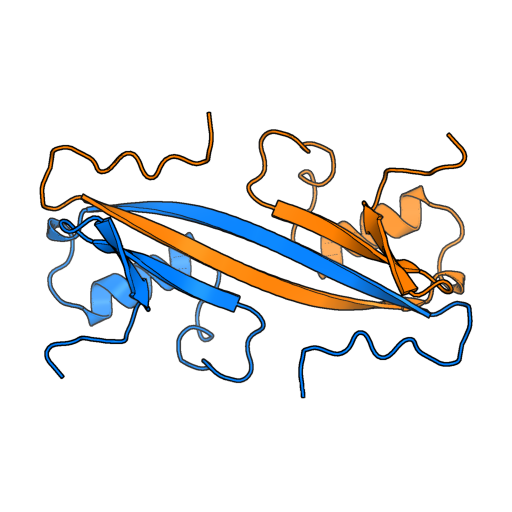 ARG B 1 44 ? -7.758 -8.641 -5.816 1 95.38 44 ARG B N 1
ATOM 989 C CA . ARG B 1 44 ? -7.398 -8.984 -4.441 1 95.38 44 ARG B CA 1
ATOM 990 C C . ARG B 1 44 ? -6.57 -7.875 -3.803 1 95.38 44 ARG B C 1
ATOM 992 O O . ARG B 1 44 ? -6.648 -7.652 -2.592 1 95.38 44 ARG B O 1
ATOM 999 N N . PHE B 1 45 ? -5.812 -7.133 -4.551 1 94 45 PHE B N 1
ATOM 1000 C CA . PHE B 1 45 ? -4.961 -6.086 -4 1 94 45 PHE B CA 1
ATOM 1001 C C . PHE B 1 45 ? -5.598 -4.715 -4.191 1 94 45 PHE B C 1
ATOM 1003 O O . PHE B 1 45 ? -5.07 -3.709 -3.711 1 94 45 PHE B O 1
ATOM 1010 N N . GLY B 1 46 ? -6.652 -4.641 -4.93 1 91.12 46 GLY B N 1
ATOM 1011 C CA . GLY B 1 46 ? -7.34 -3.381 -5.168 1 91.12 46 GLY B CA 1
ATOM 1012 C C . GLY B 1 46 ? -6.629 -2.5 -6.18 1 91.12 46 GLY B C 1
ATOM 1013 O O . GLY B 1 46 ? -6.59 -1.278 -6.027 1 91.12 46 GLY B O 1
ATOM 1014 N N . ILE B 1 47 ? -6.016 -3.07 -7.207 1 91.94 47 ILE B N 1
ATOM 1015 C CA . ILE B 1 47 ? -5.246 -2.293 -8.172 1 91.94 47 ILE B CA 1
ATOM 1016 C C . ILE B 1 47 ? -5.789 -2.533 -9.578 1 91.94 47 ILE B C 1
ATOM 1018 O O . ILE B 1 47 ? -5.027 -2.545 -10.555 1 91.94 47 ILE B O 1
ATOM 1022 N N . GLU B 1 48 ? -6.961 -2.793 -9.656 1 91.25 48 GLU B N 1
ATOM 1023 C CA . GLU B 1 48 ? -7.598 -3.002 -10.953 1 91.25 48 GLU B CA 1
ATOM 1024 C C . GLU B 1 48 ? -7.277 -1.858 -11.914 1 91.25 48 GLU B C 1
ATOM 1026 O O . GLU B 1 48 ? -7.398 -0.686 -11.547 1 91.25 48 GLU B O 1
ATOM 1031 N N . GLY B 1 49 ? -6.789 -2.139 -13.133 1 86.12 49 GLY B N 1
ATOM 1032 C CA . GLY B 1 49 ? -6.504 -1.147 -14.156 1 86.12 49 GLY B CA 1
ATOM 1033 C C . GLY B 1 49 ? -5.148 -0.487 -13.992 1 86.12 49 GLY B C 1
ATOM 1034 O O . GLY B 1 49 ? -4.754 0.354 -14.797 1 86.12 49 GLY B O 1
ATOM 1035 N N . GLN B 1 50 ? -4.43 -0.929 -12.914 1 87.19 50 GLN B N 1
ATOM 1036 C CA . GLN B 1 50 ? -3.195 -0.206 -12.625 1 87.19 50 GLN B CA 1
ATOM 1037 C C . GLN B 1 50 ? -1.977 -1.108 -12.789 1 87.19 50 GLN B C 1
ATOM 1039 O O . GLN B 1 50 ? -0.838 -0.635 -12.758 1 87.19 50 GLN B O 1
ATOM 1044 N N . LEU B 1 51 ? -2.068 -2.398 -12.984 1 81.75 51 LEU B N 1
ATOM 1045 C CA . LEU B 1 51 ? -0.997 -3.387 -13.008 1 81.75 51 LEU B CA 1
ATOM 1046 C C . LEU B 1 51 ? -0.029 -3.119 -14.156 1 81.75 51 LEU B C 1
ATOM 1048 O O . LEU B 1 51 ? 1.159 -3.436 -14.055 1 81.75 51 LEU B O 1
ATOM 1052 N N . GLU B 1 52 ? -0.415 -2.43 -15.156 1 74.69 52 GLU B N 1
ATOM 1053 C CA . GLU B 1 52 ? 0.393 -2.244 -16.359 1 74.69 52 GLU B CA 1
ATOM 1054 C C . GLU B 1 52 ? 1.22 -0.963 -16.281 1 74.69 52 GLU B C 1
ATOM 1056 O O . GLU B 1 52 ? 2.068 -0.71 -17.141 1 74.69 52 GLU B O 1
ATOM 1061 N N . ASP B 1 53 ? 1.086 -0.177 -15.312 1 74.94 53 ASP B N 1
ATOM 1062 C CA . ASP B 1 53 ? 1.733 1.129 -15.234 1 74.94 53 ASP B CA 1
ATOM 1063 C C . ASP B 1 53 ? 2.984 1.065 -14.359 1 74.94 53 ASP B C 1
ATOM 1065 O O . ASP B 1 53 ? 3.012 1.631 -13.266 1 74.94 53 ASP B O 1
ATOM 1069 N N . ARG B 1 54 ? 4.082 0.347 -14.734 1 65.5 54 ARG B N 1
ATOM 1070 C CA . ARG B 1 54 ? 5.281 0.071 -13.953 1 65.5 54 ARG B CA 1
ATOM 1071 C C . ARG B 1 54 ? 5.969 1.364 -13.531 1 65.5 54 ARG B C 1
ATOM 1073 O O . ARG B 1 54 ? 6.477 1.469 -12.414 1 65.5 54 ARG B O 1
ATOM 1080 N N . GLY B 1 55 ? 6.027 2.391 -14.344 1 68.25 55 GLY B N 1
ATOM 1081 C CA . GLY B 1 55 ? 6.809 3.586 -14.07 1 68.25 55 GLY B CA 1
ATOM 1082 C C . GLY B 1 55 ? 6.023 4.652 -13.32 1 68.25 55 GLY B C 1
ATOM 1083 O O . GLY B 1 55 ? 6.609 5.52 -12.672 1 68.25 55 GLY B O 1
ATOM 1084 N N . ARG B 1 56 ? 4.836 4.492 -13.328 1 72.25 56 ARG B N 1
ATOM 1085 C CA . ARG B 1 56 ? 4.086 5.637 -12.812 1 72.25 56 ARG B CA 1
ATOM 1086 C C . ARG B 1 56 ? 3.473 5.32 -11.453 1 72.25 56 ARG B C 1
ATOM 1088 O O . ARG B 1 56 ? 3.336 6.207 -10.602 1 72.25 56 ARG B O 1
ATOM 1095 N N . ILE B 1 57 ? 3.25 4.02 -11.273 1 78.56 57 ILE B N 1
ATOM 1096 C CA . ILE B 1 57 ? 2.533 3.732 -10.039 1 78.56 57 ILE B CA 1
ATOM 1097 C C . ILE B 1 57 ? 3.529 3.436 -8.922 1 78.56 57 ILE B C 1
ATOM 1099 O O . ILE B 1 57 ? 4.516 2.725 -9.133 1 78.56 57 ILE B O 1
ATOM 1103 N N . GLY B 1 58 ? 3.576 4.062 -7.77 1 84.38 58 GLY B N 1
ATOM 1104 C CA . GLY B 1 58 ? 4.398 4.039 -6.57 1 84.38 58 GLY B CA 1
ATOM 1105 C C . GLY B 1 58 ? 4.469 2.67 -5.922 1 84.38 58 GLY B C 1
ATOM 1106 O O . GLY B 1 58 ? 4.875 2.545 -4.766 1 84.38 58 GLY B O 1
ATOM 1107 N N . TRP B 1 59 ? 4.051 1.667 -6.734 1 92.12 59 TRP B N 1
ATOM 1108 C CA . TRP B 1 59 ? 4.066 0.319 -6.18 1 92.12 59 TRP B CA 1
ATOM 1109 C C . TRP B 1 59 ? 4.332 -0.717 -7.266 1 92.12 59 TRP B C 1
ATOM 1111 O O . TRP B 1 59 ? 4.215 -0.42 -8.453 1 92.12 59 TRP B O 1
ATOM 1121 N N . LYS B 1 60 ? 4.75 -1.926 -6.918 1 90.69 60 LYS B N 1
ATOM 1122 C CA . LYS B 1 60 ? 4.906 -3.098 -7.773 1 90.69 60 LYS B CA 1
ATOM 1123 C C . LYS B 1 60 ? 4.332 -4.344 -7.109 1 90.69 60 LYS B C 1
ATOM 1125 O O . LYS B 1 60 ? 4.223 -4.406 -5.883 1 90.69 60 LYS B O 1
ATOM 1130 N N . LEU B 1 61 ? 3.918 -5.289 -7.934 1 92.56 61 LEU B N 1
ATOM 1131 C CA . LEU B 1 61 ? 3.562 -6.629 -7.473 1 92.56 61 LEU B CA 1
ATOM 1132 C C . LEU B 1 61 ? 4.719 -7.598 -7.676 1 92.56 61 LEU B C 1
ATOM 1134 O O . LEU B 1 61 ? 5.277 -7.684 -8.773 1 92.56 61 LEU B O 1
ATOM 1138 N N . VAL B 1 62 ? 5.176 -8.195 -6.555 1 93.56 62 VAL B N 1
ATOM 1139 C CA . VAL B 1 62 ? 6.289 -9.133 -6.629 1 93.56 62 VAL B CA 1
ATOM 1140 C C . VAL B 1 62 ? 5.879 -10.477 -6.023 1 93.56 62 VAL B C 1
ATOM 1142 O O . VAL B 1 62 ? 4.898 -10.547 -5.281 1 93.56 62 VAL B O 1
ATOM 1145 N N . TYR B 1 63 ? 6.531 -11.547 -6.379 1 93.62 63 TYR B N 1
ATOM 1146 C CA . TYR B 1 63 ? 6.289 -12.844 -5.77 1 93.62 63 TYR B CA 1
ATOM 1147 C C . TYR B 1 63 ? 7.602 -13.562 -5.473 1 93.62 63 TYR B C 1
ATOM 1149 O O . TYR B 1 63 ? 8.633 -13.266 -6.082 1 93.62 63 TYR B O 1
ATOM 1157 N N . VAL B 1 64 ? 7.523 -14.344 -4.531 1 91.88 64 VAL B N 1
ATOM 1158 C CA . VAL B 1 64 ? 8.641 -15.203 -4.168 1 91.88 64 VAL B CA 1
ATOM 1159 C C . VAL B 1 64 ? 8.484 -16.562 -4.836 1 91.88 64 VAL B C 1
ATOM 1161 O O . VAL B 1 64 ? 7.5 -17.266 -4.602 1 91.88 64 VAL B O 1
ATOM 1164 N N . ASP B 1 65 ? 9.555 -16.938 -5.629 1 86.31 65 ASP B N 1
ATOM 1165 C CA . ASP B 1 65 ? 9.438 -18.188 -6.383 1 86.31 65 ASP B CA 1
ATOM 1166 C C . ASP B 1 65 ? 10.016 -19.359 -5.594 1 86.31 65 ASP B C 1
ATOM 1168 O O . ASP B 1 65 ? 10.375 -19.203 -4.422 1 86.31 65 ASP B O 1
ATOM 1172 N N . HIS B 1 66 ? 9.945 -20.578 -6.105 1 84.69 66 HIS B N 1
ATOM 1173 C CA . HIS B 1 66 ? 10.391 -21.812 -5.469 1 84.69 66 HIS B CA 1
ATOM 1174 C C . HIS B 1 66 ? 11.883 -21.781 -5.152 1 84.69 66 HIS B C 1
ATOM 1176 O O . HIS B 1 66 ? 12.375 -22.562 -4.34 1 84.69 66 HIS B O 1
ATOM 1182 N N . GLU B 1 67 ? 12.625 -20.922 -5.883 1 86.75 67 GLU B N 1
ATOM 1183 C CA . GLU B 1 67 ? 14.055 -20.766 -5.648 1 86.75 67 GLU B CA 1
ATOM 1184 C C . GLU B 1 67 ? 14.344 -19.688 -4.605 1 86.75 67 GLU B C 1
ATOM 1186 O O . GLU B 1 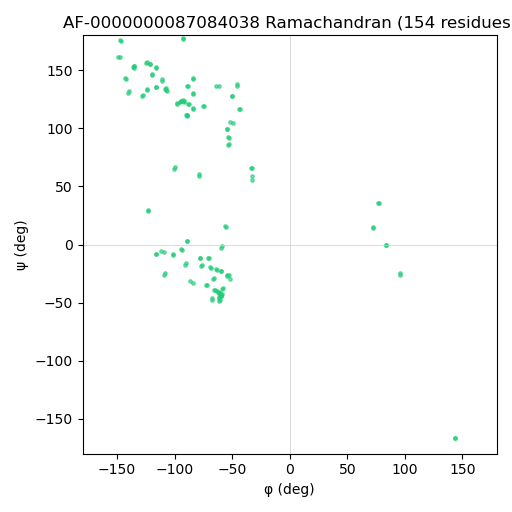67 ? 15.492 -19.328 -4.371 1 86.75 67 GLU B O 1
ATOM 1191 N N . ASN B 1 68 ? 13.258 -19.094 -4.016 1 87.88 68 ASN B N 1
ATOM 1192 C CA . ASN B 1 68 ? 13.328 -18.062 -2.988 1 87.88 68 ASN B CA 1
ATOM 1193 C C . ASN B 1 68 ? 13.781 -16.734 -3.57 1 87.88 68 ASN B C 1
ATOM 1195 O O . ASN B 1 68 ? 14.328 -15.891 -2.854 1 87.88 68 ASN B O 1
ATOM 1199 N N . ASP B 1 69 ? 13.758 -16.609 -4.879 1 90.94 69 ASP B N 1
ATOM 1200 C CA . ASP B 1 69 ? 13.992 -15.32 -5.523 1 90.94 69 ASP B CA 1
ATOM 1201 C C . ASP B 1 69 ? 12.711 -14.492 -5.578 1 90.94 69 ASP B C 1
ATOM 1203 O O . ASP B 1 69 ? 11.609 -15.047 -5.691 1 90.94 69 ASP B O 1
ATOM 1207 N N . VAL B 1 70 ? 12.859 -13.172 -5.387 1 92.38 70 VAL B N 1
ATOM 1208 C CA . VAL B 1 70 ? 11.75 -12.234 -5.539 1 92.38 70 VAL B CA 1
ATOM 1209 C C . VAL B 1 70 ? 11.648 -11.781 -6.996 1 92.38 70 VAL B C 1
ATOM 1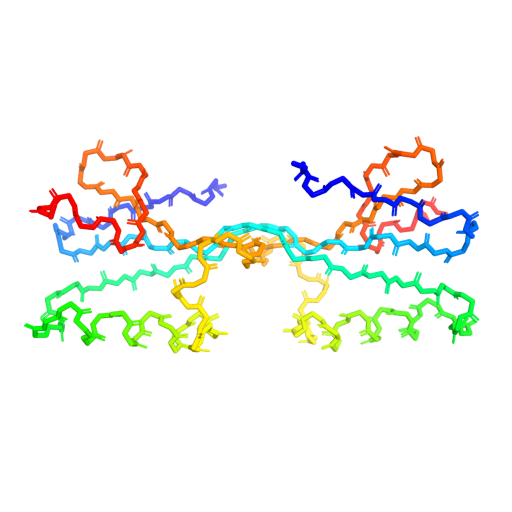211 O O . VAL B 1 70 ? 12.602 -11.219 -7.547 1 92.38 70 VAL B O 1
ATOM 1214 N N . LEU B 1 71 ? 10.531 -12.008 -7.672 1 92.25 71 LEU B N 1
ATOM 1215 C CA . LEU B 1 71 ? 10.32 -11.688 -9.078 1 92.25 71 LEU B CA 1
ATOM 1216 C C . LEU B 1 71 ? 9.133 -10.742 -9.25 1 92.25 71 LEU B C 1
ATOM 1218 O O . LEU B 1 71 ? 8.258 -10.68 -8.375 1 92.25 71 LEU B O 1
ATOM 1222 N N . LEU B 1 72 ? 9.117 -10 -10.312 1 91.12 72 LEU B N 1
ATOM 1223 C CA . LEU B 1 72 ? 8.023 -9.094 -10.633 1 91.12 72 LEU B CA 1
ATOM 1224 C C . LEU B 1 72 ? 6.895 -9.828 -11.344 1 91.12 72 LEU B C 1
ATOM 1226 O O . LEU B 1 72 ? 7.137 -10.602 -12.273 1 91.12 72 LEU B O 1
ATOM 1230 N N . VAL B 1 73 ? 5.727 -9.555 -10.758 1 90.62 73 VAL B N 1
ATOM 1231 C CA . VAL B 1 73 ? 4.574 -10.086 -11.477 1 90.62 73 VAL B CA 1
ATOM 1232 C C . VAL B 1 73 ? 4.473 -9.422 -12.852 1 90.62 73 VAL B C 1
ATOM 1234 O O . VAL B 1 73 ? 4.594 -8.203 -12.969 1 90.62 73 VAL B O 1
ATOM 1237 N N . GLY B 1 74 ? 4.203 -10.164 -13.875 1 82 74 GLY B N 1
ATOM 1238 C CA . GLY B 1 74 ? 4.113 -9.68 -15.242 1 82 74 GLY B CA 1
ATOM 1239 C C . GLY B 1 74 ? 5.402 -9.852 -16.016 1 82 74 GLY B C 1
ATOM 1240 O O . GLY B 1 74 ? 5.418 -9.703 -17.25 1 82 74 GLY B O 1
ATOM 1241 N N . ASP B 1 75 ? 6.492 -9.875 -15.305 1 73.5 75 ASP B N 1
ATOM 1242 C CA . ASP B 1 75 ? 7.742 -10.094 -16.031 1 73.5 75 ASP B CA 1
ATOM 1243 C C . ASP B 1 75 ? 7.926 -11.578 -16.375 1 73.5 75 ASP B C 1
ATOM 1245 O O . ASP B 1 75 ? 7.973 -12.422 -15.477 1 73.5 75 ASP B O 1
ATOM 1249 N N . ASN B 1 76 ? 7.039 -12.117 -17.109 1 59.09 76 ASN B N 1
ATOM 1250 C CA . ASN B 1 76 ? 7.188 -13.508 -17.5 1 59.09 76 ASN B CA 1
ATOM 1251 C C . ASN B 1 76 ? 8.562 -13.773 -18.125 1 59.09 76 ASN B C 1
ATOM 1253 O O . ASN B 1 76 ? 8.883 -13.242 -19.188 1 59.09 76 ASN B O 1
ATOM 1257 N N . PRO B 1 77 ? 9.375 -14.438 -17.281 1 53.38 77 PRO B N 1
ATOM 1258 C CA . PRO B 1 77 ? 10.656 -14.727 -17.938 1 53.38 77 PRO B CA 1
ATOM 1259 C C . PRO B 1 77 ? 10.5 -15.461 -19.25 1 53.38 77 PRO B C 1
ATOM 1261 O O . PRO B 1 77 ? 11.461 -15.594 -20.016 1 53.38 77 PRO B O 1
ATOM 1264 N N . TRP B 1 78 ? 9.453 -16.188 -19.391 1 47.97 78 TRP B N 1
ATOM 1265 C CA . TRP B 1 78 ? 9.422 -16.875 -20.672 1 47.97 78 TRP B CA 1
ATOM 1266 C C . TRP B 1 78 ? 9.227 -15.898 -21.812 1 47.97 78 TRP B C 1
ATOM 1268 O O . TRP B 1 78 ? 9.344 -16.281 -22.984 1 47.97 78 TRP B O 1
ATOM 1278 N N . GLU B 1 79 ? 8.727 -14.742 -21.469 1 42.12 79 GLU B N 1
ATOM 1279 C CA . GLU B 1 79 ? 8.719 -13.859 -22.625 1 42.12 79 GLU B CA 1
ATOM 1280 C C . GLU B 1 79 ? 10.055 -13.141 -22.781 1 42.12 79 GLU B C 1
ATOM 1282 O O . GLU B 1 79 ? 10.789 -12.961 -21.797 1 42.12 79 GLU B O 1
#

Solvent-accessible surface area (backbone atoms only — not comparable to full-atom values): 9620 Å² total; per-residue (Å²): 130,67,95,64,77,68,66,52,88,50,91,49,40,36,42,34,32,44,36,43,39,47,74,47,80,41,60,58,80,78,41,92,46,65,69,55,45,51,53,51,51,21,59,77,71,68,38,68,96,48,82,82,41,70,86,76,45,49,48,47,50,33,30,45,47,98,85,71,46,80,42,53,65,85,61,51,78,87,100,131,67,93,65,76,70,68,51,88,50,91,49,41,34,44,34,30,44,36,43,39,48,74,46,80,41,59,59,80,78,42,92,46,66,69,56,44,52,53,50,50,22,60,76,72,70,40,66,95,48,81,82,42,70,86,74,44,50,48,48,51,32,31,45,47,98,83,71,47,81,41,54,66,85,63,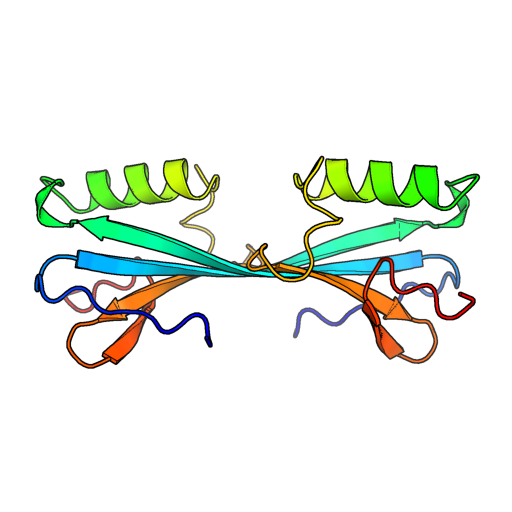48,78,88,103

Secondary structure (DSSP, 8-state):
--------SSTTEEEEEEEEEEEEEEEGGG-SSHHHHHHHHHHHHT-TTTTT-TTTSSEEEEEE-TTS-EEETT--TT-/--------SSTTEEEEEEEEEEEEEEEGGG-SSHHHHHHHHHHHHT-TTTTT-TTTSSEEEEEE-TTS-EEETT--TT-

Sequence (158 aa):
MDPTATISENANIYQVYKRGAVGRSIDITRYSCYDELEQDLARRFGIEGQLEDRGRIGWKLVYVDHENDVLLVGDNPWEMDPTATISENANIYQVYKRGAVGRSIDITRYSCYDELEQDLARRFGIEGQLEDRGRIGWKLVYVDHENDVLLVGDNPWE